Protein AF-A0A9P6UIG2-F1 (afdb_monomer)

Mean predicted aligned error: 17.24 Å

InterPro domains:
  IPR009081 Phosphopantetheine binding ACP domain [PS50075] (32-109)
  IPR036736 ACP-like superfamily [G3DSA:1.10.1200.10] (41-110)
  IPR036736 ACP-like superfamily [SSF47336] (45-108)

Organism: NCBI:txid64522

Radius of gyration: 34.96 Å; Cα contacts (8 Å, |Δi|>4): 51; chains: 1; bounding box: 44×81×88 Å

Foldseek 3Di:
DDDDDDDDDDDDDDDDCPDPPPPVVVVVVVPPPPPPPPDDPDVVNVVVVVVVQDQAAFCCPRVVHDLVNLLVVLVVVCVVVPVPFDQPNVCSVVRGGNVSSVVSRVVRVD

Secondary structure (DSSP, 8-state):
---------------------SSSHHHHGGGPPPTT--PPPPHHHHHHHHHH--TT-BTTTTT---HHHHHHHHHHHHHHTTS-----GGGGGG--BHHHHHHHHHHHT-

Solvent-accessible surface area (backbone atoms only — not comparable to full-atom values): 7184 Å² total; per-residue (Å²): 138,88,82,89,87,88,85,85,87,82,88,80,92,77,77,90,77,73,81,89,70,77,68,66,67,65,62,61,67,71,66,60,70,59,98,80,62,72,72,75,78,49,69,67,56,53,50,54,50,55,71,67,62,47,52,81,39,32,32,52,84,71,68,66,41,48,69,72,55,51,52,52,51,51,55,49,50,27,55,77,67,67,61,79,42,71,63,67,65,88,50,54,84,75,49,53,28,50,43,48,51,53,52,48,51,59,60,38,71,109

Sequence (110 aa):
MFRQVITRTPAFTRALITPVTRILKSTEQLLQPPPDYTPAPTQQVLDELKARITLKAHLKNDLGIDIFRTYQLLDRIEQELGGNIDIPVEQADNVLTLQDIVDLVSNAQK

Structure (mmCIF, N/CA/C/O backbone):
data_AF-A0A9P6UIG2-F1
#
_entry.id   AF-A0A9P6UIG2-F1
#
loop_
_atom_site.group_PDB
_atom_site.id
_atom_site.type_symbol
_atom_site.label_atom_id
_atom_site.label_alt_id
_atom_site.label_comp_id
_atom_site.label_asym_id
_atom_site.label_entity_id
_atom_site.label_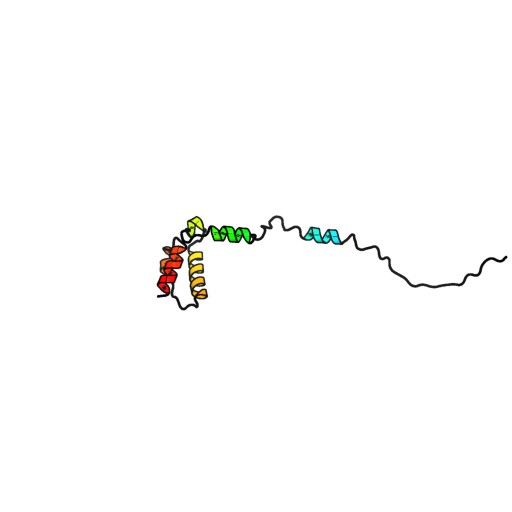seq_id
_atom_site.pdbx_PDB_ins_code
_atom_site.Cartn_x
_atom_site.Cartn_y
_atom_site.Cartn_z
_atom_site.occupancy
_atom_site.B_iso_or_equiv
_atom_site.auth_seq_id
_atom_site.auth_comp_id
_atom_site.auth_asym_id
_atom_site.auth_atom_id
_atom_site.pdbx_PDB_model_num
ATOM 1 N N . MET A 1 1 ? -33.467 70.200 -74.279 1.00 43.56 1 MET A N 1
ATOM 2 C CA . MET A 1 1 ? -33.793 69.287 -73.159 1.00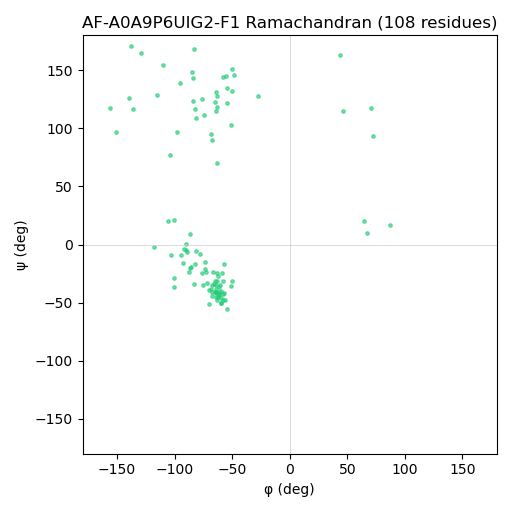 43.56 1 MET A CA 1
ATOM 3 C C . MET A 1 1 ? -32.656 69.385 -72.149 1.00 43.56 1 MET A C 1
ATOM 5 O O . MET A 1 1 ? -31.518 69.125 -72.515 1.00 43.56 1 MET A O 1
ATOM 9 N N . PHE A 1 2 ? -32.935 69.943 -70.969 1.00 35.81 2 PHE A N 1
ATOM 10 C CA . PHE A 1 2 ? -31.955 70.571 -70.074 1.00 35.81 2 PHE A CA 1
ATOM 11 C C . PHE A 1 2 ? -31.219 69.593 -69.147 1.00 35.81 2 PHE A C 1
ATOM 13 O O . PHE A 1 2 ? -31.791 68.637 -68.630 1.00 35.81 2 PHE A O 1
ATOM 20 N N . ARG A 1 3 ? -29.936 69.903 -68.933 1.00 29.30 3 ARG A N 1
ATOM 21 C CA . ARG A 1 3 ? -29.006 69.322 -67.960 1.00 29.30 3 ARG A CA 1
ATOM 22 C C . ARG A 1 3 ? -29.148 70.009 -66.590 1.00 29.30 3 ARG A C 1
ATOM 24 O O . ARG A 1 3 ? -29.293 71.223 -66.551 1.00 29.30 3 ARG A O 1
ATOM 31 N N . GLN A 1 4 ? -28.903 69.214 -65.539 1.00 43.53 4 GLN A N 1
ATOM 32 C CA . GLN A 1 4 ? -28.304 69.566 -64.234 1.00 43.53 4 GLN A CA 1
ATOM 33 C C . GLN A 1 4 ? -29.121 70.424 -63.249 1.00 43.53 4 GLN A C 1
ATOM 35 O O . GLN A 1 4 ? -29.294 71.615 -63.465 1.00 43.53 4 GLN A O 1
ATOM 40 N N . VAL A 1 5 ? -29.431 69.852 -62.075 1.00 41.44 5 VAL A N 1
ATOM 41 C CA . VAL A 1 5 ? -29.395 70.570 -60.786 1.00 41.44 5 VAL A CA 1
ATOM 42 C C . VAL A 1 5 ? -28.814 69.641 -59.711 1.00 41.44 5 VAL A C 1
ATOM 44 O O . VAL A 1 5 ? -29.267 68.517 -59.520 1.00 41.44 5 VAL A O 1
ATOM 47 N N . ILE A 1 6 ? -27.780 70.146 -59.043 1.00 50.62 6 ILE A N 1
ATOM 48 C CA . ILE A 1 6 ? -27.053 69.592 -57.895 1.00 50.62 6 ILE A CA 1
ATOM 49 C C . ILE A 1 6 ? -27.647 70.191 -56.611 1.00 50.62 6 ILE A C 1
ATOM 51 O O . ILE A 1 6 ? -27.806 71.407 -56.564 1.00 50.62 6 ILE A O 1
ATOM 55 N N . THR A 1 7 ? -27.823 69.405 -55.540 1.00 41.31 7 THR A N 1
ATOM 56 C CA . THR A 1 7 ? -27.905 69.890 -54.135 1.00 41.31 7 THR A CA 1
ATOM 57 C C . THR A 1 7 ? -27.378 68.793 -53.181 1.00 41.31 7 THR A C 1
ATOM 59 O O . THR A 1 7 ? -28.003 67.746 -53.070 1.00 41.31 7 THR A O 1
ATOM 62 N N . ARG A 1 8 ? -26.105 68.826 -52.741 1.00 34.66 8 ARG A N 1
ATOM 63 C CA . ARG A 1 8 ? -25.526 69.413 -51.494 1.00 34.66 8 ARG A CA 1
ATOM 64 C C . ARG A 1 8 ? -25.829 68.674 -50.153 1.00 34.66 8 ARG A C 1
ATOM 66 O O . ARG A 1 8 ? -26.816 69.003 -49.519 1.00 34.66 8 ARG A O 1
ATOM 73 N N . THR A 1 9 ? -24.904 67.767 -49.752 1.00 40.72 9 THR A N 1
ATOM 74 C CA . THR A 1 9 ? -24.171 67.559 -48.441 1.00 40.72 9 THR A CA 1
ATOM 75 C C . THR A 1 9 ? -24.859 67.626 -47.048 1.00 40.72 9 THR A C 1
ATOM 77 O O . THR A 1 9 ? -25.857 68.324 -46.944 1.00 40.72 9 THR A O 1
ATOM 80 N N . PRO A 1 10 ? -24.260 67.099 -45.928 1.00 47.88 10 PRO A N 1
ATOM 81 C CA . PRO 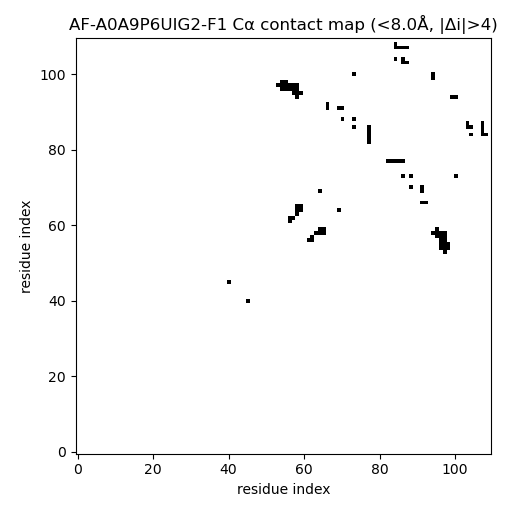A 1 10 ? -23.007 66.312 -45.755 1.00 47.88 10 PRO A CA 1
ATOM 82 C C . PRO A 1 10 ? -23.044 65.100 -44.762 1.00 47.88 10 PRO A C 1
ATOM 84 O O . PRO A 1 10 ? -23.957 64.935 -43.967 1.00 47.88 10 PRO A O 1
ATOM 87 N N . ALA A 1 11 ? -21.950 64.318 -44.798 1.00 47.88 11 ALA A N 1
ATOM 88 C CA . ALA A 1 11 ? -21.265 63.587 -43.712 1.00 47.88 11 ALA A CA 1
ATOM 89 C C . ALA A 1 11 ? -22.066 62.738 -42.700 1.00 47.88 11 ALA A C 1
ATOM 91 O O . ALA A 1 11 ? -22.674 63.275 -41.787 1.00 47.88 11 ALA A O 1
ATOM 92 N N . PHE A 1 12 ? -21.852 61.416 -42.713 1.00 39.81 12 PHE A N 1
ATOM 93 C CA . PHE A 1 12 ? -21.522 60.685 -41.482 1.00 39.81 12 PHE A CA 1
ATOM 94 C C . PHE A 1 12 ? -20.774 59.385 -41.808 1.00 39.81 12 PHE A C 1
ATOM 96 O O . PHE A 1 12 ? -21.258 58.495 -42.503 1.00 39.81 12 PHE A O 1
ATOM 103 N N . THR A 1 13 ? -19.545 59.344 -41.316 1.00 49.22 13 THR A N 1
ATOM 104 C CA . THR A 1 13 ? -18.628 58.222 -41.145 1.00 49.22 13 THR A CA 1
ATOM 105 C C . THR A 1 13 ? -19.327 56.875 -40.963 1.00 49.22 13 THR A C 1
ATOM 107 O O . THR A 1 13 ? -20.115 56.706 -40.033 1.00 49.22 13 THR A O 1
ATOM 110 N N . ARG A 1 14 ? -18.959 55.863 -41.756 1.00 41.47 14 ARG A N 1
ATOM 111 C CA . ARG A 1 14 ? -19.141 54.475 -41.325 1.00 41.47 14 ARG A CA 1
ATOM 112 C C . ARG A 1 14 ? -17.905 53.655 -41.659 1.00 41.47 14 ARG A C 1
ATOM 114 O O . ARG A 1 14 ? -17.475 53.565 -42.802 1.00 41.47 14 ARG A O 1
ATOM 121 N N . ALA A 1 15 ? -17.315 53.188 -40.568 1.00 41.97 15 ALA A N 1
ATOM 122 C CA . ALA A 1 15 ? -16.017 52.572 -40.424 1.00 41.97 15 ALA A CA 1
ATOM 123 C C . ALA A 1 15 ? -15.722 51.469 -41.445 1.00 41.97 15 ALA A C 1
ATOM 125 O O . ALA A 1 15 ? -16.585 50.678 -41.820 1.00 41.97 15 ALA A O 1
ATOM 126 N N . LEU A 1 16 ? -14.442 51.406 -41.803 1.00 46.50 16 LEU A N 1
ATOM 127 C CA . LEU A 1 16 ? -13.764 50.255 -42.374 1.00 46.50 16 LEU A CA 1
ATOM 128 C C . LEU A 1 16 ? -14.042 49.029 -41.490 1.00 46.50 16 LEU A C 1
ATOM 130 O O . LEU A 1 16 ? -13.452 48.892 -40.421 1.00 46.50 16 LEU A O 1
ATOM 134 N N . ILE A 1 17 ? -14.938 48.142 -41.915 1.00 49.22 17 ILE A N 1
ATOM 135 C CA . ILE A 1 17 ? -15.062 46.806 -41.325 1.00 49.22 17 ILE A CA 1
ATOM 136 C C . ILE A 1 17 ? -14.413 45.842 -42.310 1.00 49.22 17 ILE A C 1
ATOM 138 O O . ILE A 1 17 ? -15.066 45.164 -43.099 1.00 49.22 17 ILE A O 1
ATOM 142 N N . THR A 1 18 ? -13.085 45.833 -42.299 1.00 50.50 18 THR A N 1
ATOM 143 C CA . THR A 1 18 ? -12.305 44.721 -42.839 1.00 50.50 18 THR A CA 1
ATOM 144 C C . THR A 1 18 ? -12.647 43.489 -41.995 1.00 50.50 18 THR A C 1
ATOM 146 O O . THR A 1 18 ? -12.578 43.586 -40.766 1.00 50.50 18 THR A O 1
ATOM 149 N N . PRO A 1 19 ? -13.042 42.342 -42.576 1.00 45.16 19 PRO A N 1
ATOM 150 C CA . PRO A 1 19 ? -13.428 41.196 -41.770 1.00 45.16 19 PRO A CA 1
ATOM 151 C C . PRO A 1 19 ? -12.220 40.679 -40.979 1.00 45.16 19 PRO A C 1
ATOM 153 O O . PRO A 1 19 ? -11.171 40.333 -41.530 1.00 45.16 19 PRO A O 1
ATOM 156 N N . VAL A 1 20 ? -12.396 40.657 -39.656 1.00 51.62 20 VAL A N 1
ATOM 157 C CA . VAL A 1 20 ? -11.546 40.034 -38.635 1.00 51.62 20 VAL A CA 1
ATOM 158 C C . VAL A 1 20 ? -11.536 38.520 -38.869 1.00 51.62 20 VAL A C 1
ATOM 160 O O . VAL A 1 20 ? -12.145 37.747 -38.147 1.00 51.62 20 VAL A O 1
ATOM 163 N N . THR A 1 21 ? -10.893 38.067 -39.939 1.00 49.44 21 THR A N 1
ATOM 164 C CA . THR A 1 21 ? -10.742 36.628 -40.233 1.00 49.44 21 THR A CA 1
ATOM 165 C C . THR A 1 21 ? -9.273 36.214 -40.244 1.00 49.44 21 THR A C 1
ATOM 167 O O . THR A 1 21 ? -8.950 35.039 -40.372 1.00 49.44 21 THR A O 1
ATOM 170 N N . ARG A 1 22 ? -8.348 37.163 -40.051 1.00 50.62 22 ARG A N 1
ATOM 171 C CA . ARG A 1 22 ? -6.905 36.882 -40.007 1.00 50.62 22 ARG A CA 1
ATOM 172 C C . ARG A 1 22 ? -6.362 36.618 -38.594 1.00 50.62 22 ARG A C 1
ATOM 174 O O . ARG A 1 22 ? -5.288 36.049 -38.478 1.00 50.62 22 ARG A O 1
ATOM 181 N N . ILE A 1 23 ? -7.096 36.974 -37.535 1.00 50.91 23 ILE A N 1
ATOM 182 C CA . ILE A 1 23 ? -6.594 36.939 -36.143 1.00 50.91 23 ILE A CA 1
ATOM 183 C C . ILE A 1 23 ? -6.933 35.629 -35.400 1.00 50.91 23 ILE A C 1
ATOM 185 O O . ILE A 1 23 ? -6.395 35.383 -34.331 1.00 50.91 23 ILE A O 1
ATOM 189 N N . LEU A 1 24 ? -7.770 34.743 -35.953 1.00 49.75 24 LEU A N 1
ATOM 190 C CA . LEU A 1 24 ? -8.162 33.511 -35.242 1.00 49.75 24 LEU A CA 1
ATOM 191 C C . LEU A 1 24 ? -7.180 32.340 -35.416 1.00 49.75 24 LEU A C 1
ATOM 193 O O . LEU A 1 24 ? -7.153 31.452 -34.575 1.00 49.75 24 LEU A O 1
ATOM 197 N N . LYS A 1 25 ? -6.318 32.342 -36.445 1.00 49.50 25 LYS A N 1
ATOM 198 C CA . LYS A 1 25 ? -5.281 31.295 -36.575 1.00 49.50 25 LYS A CA 1
ATOM 199 C C . LYS A 1 25 ? -4.139 31.451 -35.564 1.00 49.50 25 LYS A C 1
ATOM 201 O O . LYS A 1 25 ? -3.469 30.474 -35.251 1.00 49.50 25 LYS A O 1
ATOM 206 N N . SER A 1 26 ? -3.915 32.661 -35.050 1.00 48.69 26 SER A N 1
ATOM 207 C CA . SER A 1 26 ? -2.776 32.957 -34.171 1.00 48.69 26 SER A CA 1
ATOM 208 C C . SER A 1 26 ? -3.008 32.577 -32.708 1.00 48.69 26 SER A C 1
ATOM 210 O O . SER A 1 26 ? -2.040 32.455 -31.965 1.00 48.69 26 SER A O 1
ATOM 212 N N . THR A 1 27 ? -4.255 32.352 -32.286 1.00 53.56 27 THR A N 1
ATOM 213 C CA . THR A 1 27 ? -4.562 31.897 -30.919 1.00 53.56 27 THR A CA 1
ATOM 214 C C . THR A 1 27 ? -4.534 30.377 -30.777 1.00 53.56 27 THR A C 1
ATOM 216 O O . THR A 1 27 ? -4.277 29.889 -29.684 1.00 53.56 27 THR A O 1
ATOM 219 N N . GLU A 1 28 ? -4.720 29.615 -31.861 1.00 53.41 28 GLU A N 1
ATOM 220 C CA . GLU A 1 28 ? -4.585 28.148 -31.822 1.00 53.41 28 GLU A CA 1
ATOM 221 C C . GLU A 1 28 ? -3.122 27.681 -31.791 1.00 53.41 28 GLU A C 1
ATOM 223 O O . GLU A 1 28 ? -2.822 26.611 -31.271 1.00 53.41 28 GLU A O 1
ATOM 228 N N . GLN A 1 29 ? -2.180 28.493 -32.284 1.00 49.34 29 GLN A N 1
ATOM 229 C CA . GLN A 1 29 ? -0.747 28.175 -32.212 1.00 49.34 29 GLN A CA 1
ATOM 230 C C . GLN A 1 29 ? -0.144 28.340 -30.810 1.00 49.34 29 GLN A C 1
ATOM 232 O O . GLN A 1 29 ? 0.942 27.825 -30.562 1.00 49.34 29 GLN A O 1
ATOM 237 N N . LEU A 1 30 ? -0.841 29.014 -29.892 1.00 51.44 30 LEU A N 1
ATOM 238 C CA . LEU A 1 30 ? -0.388 29.217 -28.512 1.00 51.44 30 LEU A CA 1
ATOM 239 C C . LEU A 1 30 ? -0.850 28.102 -27.555 1.00 51.44 30 LEU A C 1
ATOM 241 O O . LEU A 1 30 ? -0.439 28.088 -26.401 1.00 51.44 30 LEU A O 1
ATOM 245 N N . LEU A 1 31 ? -1.661 27.155 -28.045 1.00 56.31 31 LEU A N 1
ATOM 246 C 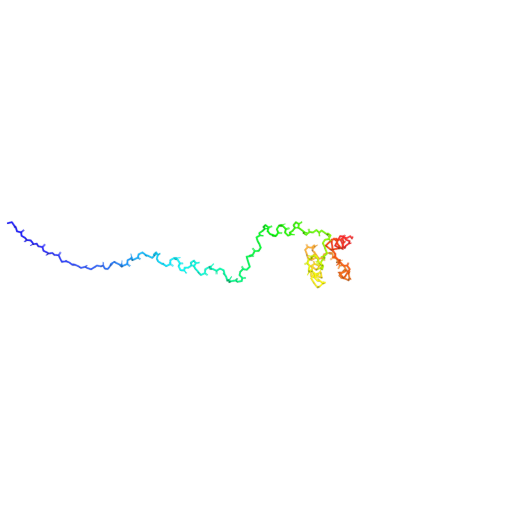CA . LEU A 1 31 ? -2.022 25.913 -27.350 1.00 56.31 31 LEU A CA 1
ATOM 247 C C . LEU A 1 31 ? -1.211 24.707 -27.848 1.00 56.31 31 LEU A C 1
ATOM 249 O O . LEU A 1 31 ? -1.622 23.564 -27.659 1.00 56.31 31 LEU A O 1
ATOM 253 N N . GLN A 1 32 ? -0.053 24.926 -28.476 1.00 60.12 32 GLN A N 1
ATOM 254 C CA . GLN A 1 32 ? 0.902 23.830 -28.592 1.00 60.12 32 GLN A CA 1
ATOM 255 C C . GLN A 1 32 ? 1.326 23.462 -27.168 1.00 60.12 32 GLN A C 1
ATOM 257 O O . GLN A 1 32 ? 1.837 24.331 -26.454 1.00 60.12 32 GLN A O 1
ATOM 262 N N . PRO A 1 33 ? 1.056 22.227 -26.713 1.00 60.94 33 PRO A N 1
ATOM 263 C CA . PRO A 1 33 ? 1.484 21.826 -25.391 1.00 60.94 33 PRO A CA 1
ATOM 264 C C . PRO A 1 33 ? 3.016 21.978 -25.308 1.00 60.94 33 PRO A C 1
ATOM 266 O O . PRO A 1 33 ? 3.693 21.782 -26.324 1.00 60.94 33 PRO A O 1
ATOM 269 N N . PRO A 1 34 ? 3.578 22.380 -24.150 1.00 69.25 34 PRO A N 1
ATOM 270 C CA . PRO A 1 34 ? 5.026 22.496 -23.990 1.00 69.25 34 PRO A CA 1
ATOM 271 C C . PRO A 1 34 ? 5.716 21.200 -24.455 1.00 69.25 34 PRO A C 1
ATOM 273 O O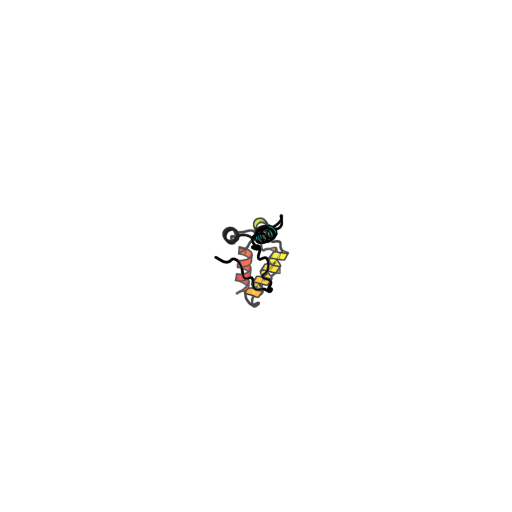 . PRO A 1 34 ? 5.104 20.136 -24.363 1.00 69.25 34 PRO A O 1
ATOM 276 N N . PRO A 1 35 ? 6.970 21.253 -24.940 1.00 65.69 35 PRO A N 1
ATOM 277 C CA . PRO A 1 35 ? 7.666 20.083 -25.492 1.00 65.69 35 PRO A CA 1
ATOM 278 C C . PRO A 1 35 ? 7.775 18.900 -24.509 1.00 65.69 35 PRO A C 1
ATOM 280 O O . PRO A 1 35 ? 7.967 17.772 -24.949 1.00 65.69 35 PRO A O 1
ATOM 283 N N . ASP A 1 36 ? 7.568 19.151 -23.211 1.00 60.34 36 ASP A N 1
ATOM 284 C CA . ASP A 1 36 ? 7.523 18.160 -22.129 1.00 60.34 36 ASP A CA 1
ATOM 285 C C . ASP A 1 36 ? 6.105 17.878 -21.597 1.00 60.34 36 ASP A C 1
ATOM 287 O O . ASP A 1 36 ? 5.933 17.389 -20.476 1.00 60.34 36 ASP A O 1
ATOM 291 N N . TYR A 1 37 ? 5.054 18.182 -22.365 1.00 55.28 37 TYR A N 1
ATOM 292 C CA . TYR A 1 37 ? 3.699 17.756 -22.024 1.00 55.28 37 TYR A CA 1
ATOM 293 C C . TYR A 1 37 ? 3.610 16.241 -22.157 1.00 55.28 37 TYR A C 1
ATOM 295 O O . TYR A 1 37 ? 3.280 15.686 -23.205 1.00 55.28 37 TYR A O 1
ATOM 303 N N . THR A 1 38 ? 3.901 15.565 -21.052 1.00 63.88 38 THR A N 1
ATOM 304 C CA . THR A 1 38 ? 3.453 14.196 -20.861 1.00 63.88 38 THR A CA 1
ATOM 305 C C . THR A 1 38 ? 1.927 14.272 -20.823 1.00 63.88 38 THR A C 1
ATOM 307 O O . THR A 1 38 ? 1.397 14.941 -19.928 1.00 63.88 38 THR A O 1
ATOM 310 N N . PRO A 1 39 ? 1.197 13.682 -21.791 1.00 66.31 39 PRO A N 1
ATOM 311 C CA . PRO A 1 39 ? -0.254 13.680 -21.725 1.00 66.31 39 PRO A CA 1
ATOM 312 C C . PRO A 1 39 ? -0.667 13.086 -20.382 1.00 66.31 39 PRO A C 1
ATOM 314 O O . PRO A 1 39 ? -0.100 12.077 -19.952 1.00 66.31 39 PRO A O 1
ATOM 317 N N . ALA A 1 40 ? -1.628 13.725 -19.706 1.00 69.56 40 ALA A N 1
ATOM 318 C CA . ALA A 1 40 ? -2.231 13.124 -18.525 1.00 69.56 40 ALA A CA 1
ATOM 319 C C . ALA A 1 40 ? -2.646 11.692 -18.900 1.00 69.56 40 ALA A C 1
ATOM 321 O O . ALA A 1 40 ? -3.211 11.507 -19.986 1.00 69.56 40 ALA A O 1
ATOM 322 N N . PRO A 1 41 ? -2.321 10.681 -18.075 1.00 68.50 41 PRO A N 1
ATOM 323 C CA . PRO A 1 41 ? -2.602 9.301 -18.424 1.00 68.50 41 PRO A CA 1
ATOM 324 C C . PRO A 1 41 ? -4.088 9.183 -18.757 1.00 68.50 41 PRO A C 1
ATOM 326 O O . PRO A 1 41 ? -4.949 9.539 -17.952 1.00 68.50 41 PRO A O 1
ATOM 329 N N . THR A 1 42 ? -4.391 8.735 -19.975 1.00 78.62 42 THR A N 1
ATOM 330 C CA . THR A 1 42 ? -5.767 8.480 -20.398 1.00 78.62 42 THR A CA 1
ATOM 331 C C . THR A 1 42 ? -6.414 7.513 -19.414 1.00 78.62 42 THR A C 1
ATOM 333 O O . THR A 1 42 ? -5.750 6.594 -18.935 1.00 78.62 42 THR A O 1
ATOM 336 N N . GLN A 1 43 ? -7.713 7.671 -19.144 1.00 75.75 43 GLN A N 1
ATOM 337 C CA . GLN A 1 43 ? -8.441 6.794 -18.215 1.00 75.75 43 GLN A CA 1
ATOM 338 C C . GLN A 1 43 ? -8.231 5.304 -18.543 1.00 75.75 43 GLN A C 1
ATOM 340 O O . GLN A 1 43 ? -8.013 4.503 -17.645 1.00 75.75 43 GLN A O 1
ATOM 345 N N . GLN A 1 44 ? -8.132 4.965 -19.832 1.00 73.62 44 GLN A N 1
ATOM 346 C CA . GLN A 1 44 ? -7.789 3.626 -20.312 1.00 73.62 44 GLN A CA 1
ATOM 347 C C . GLN A 1 44 ? -6.438 3.098 -19.791 1.00 73.62 44 GLN A C 1
ATOM 349 O O . GLN A 1 44 ? -6.340 1.941 -19.403 1.00 73.62 44 GLN A O 1
ATOM 354 N N . VAL A 1 45 ? -5.399 3.938 -19.740 1.00 76.50 45 VAL A N 1
ATOM 355 C CA . VAL A 1 45 ? -4.076 3.563 -19.210 1.00 76.50 45 VAL A CA 1
ATOM 356 C C . VAL A 1 45 ? -4.158 3.341 -17.702 1.00 76.50 45 VAL A C 1
ATOM 358 O O . VAL A 1 45 ? -3.555 2.403 -17.189 1.00 76.50 45 VAL A O 1
ATOM 361 N N . LEU A 1 46 ? -4.936 4.165 -16.993 1.00 75.25 46 LEU A N 1
ATOM 362 C CA . LEU A 1 46 ? -5.191 3.980 -15.563 1.00 75.25 46 LEU A CA 1
ATOM 363 C C . LEU A 1 46 ? -5.956 2.683 -15.290 1.00 75.25 46 LEU A C 1
ATOM 365 O O . LEU A 1 46 ? -5.627 1.983 -14.337 1.00 75.25 46 LEU A O 1
ATOM 369 N N . ASP A 1 47 ? -6.943 2.344 -16.117 1.00 77.38 47 ASP A N 1
ATOM 370 C CA . ASP A 1 47 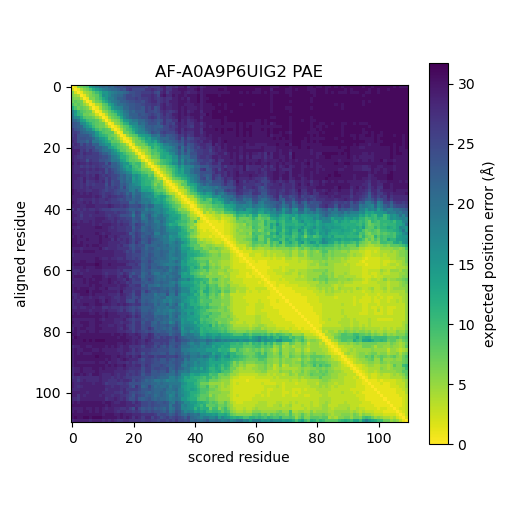? -7.724 1.115 -15.975 1.00 77.38 47 ASP A CA 1
ATOM 371 C C . ASP A 1 47 ? -6.885 -0.130 -16.302 1.00 77.38 47 ASP A C 1
ATOM 373 O O . ASP A 1 47 ? -6.941 -1.118 -15.571 1.00 77.38 47 ASP A O 1
ATOM 377 N N . GLU A 1 48 ? -6.026 -0.067 -17.322 1.00 74.56 48 GLU A N 1
ATOM 378 C CA . GLU A 1 48 ? -5.049 -1.122 -17.614 1.00 74.56 48 GLU A CA 1
ATOM 379 C C . GLU A 1 48 ? -4.022 -1.292 -16.485 1.00 74.56 48 GLU A C 1
ATOM 381 O O . GLU A 1 48 ? -3.688 -2.421 -16.123 1.00 74.56 48 GLU A O 1
ATOM 386 N N . LEU A 1 49 ? -3.535 -0.197 -15.891 1.00 72.06 49 LEU A N 1
ATOM 387 C CA . LEU A 1 49 ? -2.652 -0.247 -14.722 1.00 72.06 49 LEU A CA 1
ATOM 388 C C . LEU A 1 49 ? -3.365 -0.844 -13.507 1.00 72.06 49 LEU A C 1
ATOM 390 O O . LEU A 1 49 ? -2.809 -1.729 -12.864 1.00 72.06 49 LEU A O 1
ATOM 394 N N . LYS A 1 50 ? -4.607 -0.436 -13.227 1.00 74.25 50 LYS A N 1
ATOM 395 C CA . LYS A 1 50 ? -5.427 -1.017 -12.152 1.00 74.25 50 LYS A CA 1
ATOM 396 C C . LYS A 1 50 ? -5.652 -2.512 -12.352 1.00 74.25 50 LYS A C 1
ATOM 398 O O . LYS A 1 50 ? -5.559 -3.260 -11.389 1.00 74.25 50 LYS A O 1
ATOM 403 N N . ALA A 1 51 ? -5.880 -2.955 -13.588 1.00 75.88 51 ALA A N 1
ATOM 404 C CA . ALA A 1 51 ? -6.031 -4.373 -13.907 1.00 75.88 51 ALA A CA 1
ATOM 405 C C . ALA A 1 51 ? -4.737 -5.185 -13.699 1.00 75.88 51 ALA A C 1
ATOM 407 O O . ALA A 1 51 ? -4.797 -6.396 -13.495 1.00 75.88 51 ALA A O 1
ATOM 408 N N . ARG A 1 52 ? -3.565 -4.536 -13.741 1.00 73.19 52 ARG A N 1
ATOM 409 C CA . ARG A 1 52 ? -2.258 -5.161 -13.474 1.00 73.19 52 ARG A CA 1
ATOM 410 C C . ARG A 1 52 ? -1.888 -5.179 -11.992 1.00 73.19 52 ARG A C 1
ATOM 412 O O . ARG A 1 52 ? -1.043 -5.982 -11.599 1.00 73.19 52 ARG A O 1
ATOM 419 N N . ILE A 1 53 ? -2.500 -4.322 -11.173 1.00 82.44 53 ILE A N 1
ATOM 420 C CA . ILE A 1 53 ? -2.286 -4.324 -9.726 1.00 82.44 53 ILE A CA 1
ATOM 421 C C . ILE A 1 53 ? -3.024 -5.528 -9.142 1.00 82.44 53 ILE A C 1
ATOM 423 O O . ILE A 1 53 ? -4.250 -5.599 -9.135 1.00 82.44 53 ILE A O 1
ATOM 427 N N . THR A 1 54 ? -2.255 -6.492 -8.649 1.00 87.44 54 THR A N 1
ATOM 428 C CA . THR A 1 54 ? -2.782 -7.678 -7.969 1.00 87.44 54 THR A CA 1
ATOM 429 C C . THR A 1 54 ? -2.448 -7.605 -6.485 1.00 87.44 54 THR A C 1
ATOM 431 O O . THR A 1 54 ? -1.448 -7.002 -6.106 1.00 87.44 54 THR A O 1
ATOM 434 N N . LEU A 1 55 ? -3.237 -8.262 -5.629 1.00 86.38 55 LEU A N 1
ATOM 435 C CA . LEU A 1 55 ? -2.937 -8.333 -4.189 1.00 86.38 55 LEU A CA 1
ATOM 436 C C . LEU A 1 55 ? -1.568 -8.978 -3.905 1.00 86.38 55 LEU A C 1
ATOM 438 O O . LEU A 1 55 ? -0.927 -8.676 -2.907 1.00 86.38 55 LEU A O 1
ATOM 442 N N . LYS A 1 56 ? -1.074 -9.810 -4.826 1.00 87.81 56 LYS A N 1
ATOM 443 C CA . LYS A 1 56 ? 0.247 -10.446 -4.745 1.00 87.81 56 LYS A CA 1
ATOM 444 C C . LYS A 1 56 ? 1.398 -9.539 -5.193 1.00 87.81 56 LYS A C 1
ATOM 446 O O . LYS A 1 56 ? 2.544 -9.969 -5.112 1.00 87.81 56 LYS A O 1
ATOM 451 N N . ALA A 1 57 ? 1.111 -8.338 -5.700 1.00 90.06 57 ALA A N 1
ATOM 452 C CA . ALA A 1 57 ? 2.136 -7.410 -6.157 1.00 90.06 57 ALA A CA 1
ATOM 453 C C . ALA A 1 57 ? 3.012 -6.971 -4.984 1.00 90.06 57 ALA A C 1
ATOM 455 O O . ALA A 1 57 ? 2.511 -6.560 -3.932 1.00 90.06 57 ALA A O 1
ATOM 456 N N . HIS A 1 58 ? 4.320 -7.041 -5.190 1.00 90.69 58 HIS A N 1
ATOM 457 C CA . HIS A 1 58 ? 5.313 -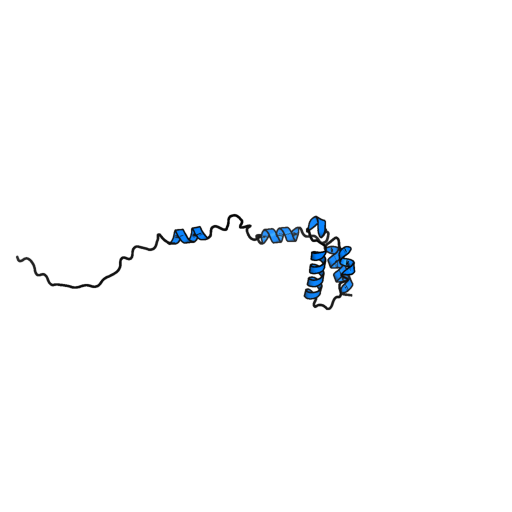6.626 -4.224 1.00 90.69 58 HIS A CA 1
ATOM 458 C C . HIS A 1 58 ? 5.409 -5.095 -4.201 1.00 90.69 58 HIS A C 1
ATOM 460 O O . HIS A 1 58 ? 5.698 -4.463 -5.216 1.00 90.69 58 HIS A O 1
ATOM 466 N N . LEU A 1 59 ? 5.245 -4.487 -3.025 1.00 88.81 59 LEU A N 1
ATOM 467 C CA . LEU A 1 59 ? 5.248 -3.033 -2.832 1.00 88.81 59 LEU A CA 1
ATOM 468 C C . LEU A 1 59 ? 6.516 -2.396 -3.400 1.00 88.81 59 LEU A C 1
ATOM 470 O O . LEU A 1 59 ? 6.450 -1.555 -4.290 1.00 88.81 59 LEU A O 1
ATOM 474 N N . LYS A 1 60 ? 7.680 -2.868 -2.954 1.00 88.94 60 LYS A N 1
ATOM 475 C CA . LYS A 1 60 ? 8.970 -2.358 -3.422 1.00 88.94 60 LYS A CA 1
ATOM 476 C C . LYS A 1 60 ? 9.300 -2.736 -4.868 1.00 88.94 60 LYS A C 1
ATOM 478 O O . LYS A 1 60 ? 9.668 -1.864 -5.648 1.00 88.94 60 LYS A O 1
ATOM 483 N N . ASN A 1 61 ? 9.205 -4.019 -5.215 1.00 88.38 61 ASN A N 1
ATOM 484 C CA . ASN A 1 61 ? 9.752 -4.519 -6.479 1.00 88.38 61 ASN A CA 1
ATOM 485 C C . ASN A 1 61 ? 8.816 -4.305 -7.676 1.00 88.38 61 ASN A C 1
ATOM 487 O O . ASN A 1 61 ? 9.311 -4.039 -8.768 1.00 88.38 61 ASN A O 1
ATOM 491 N N . ASP A 1 62 ? 7.497 -4.381 -7.476 1.00 87.06 62 ASP A N 1
ATOM 492 C CA . ASP A 1 62 ? 6.517 -4.265 -8.564 1.00 87.06 62 ASP A CA 1
ATOM 493 C C . ASP A 1 62 ? 5.882 -2.871 -8.625 1.00 87.06 62 ASP A C 1
ATOM 495 O O . ASP A 1 62 ? 5.621 -2.357 -9.712 1.00 87.06 62 ASP A O 1
ATOM 499 N N . LEU A 1 63 ? 5.638 -2.243 -7.468 1.00 85.88 63 LEU A N 1
ATOM 500 C CA . LEU A 1 63 ? 4.965 -0.939 -7.386 1.00 85.88 63 LEU A CA 1
ATOM 501 C C . LEU A 1 63 ? 5.924 0.230 -7.116 1.00 85.88 63 LEU A C 1
ATOM 503 O O . LEU A 1 63 ? 5.509 1.385 -7.198 1.00 85.88 63 LEU A O 1
ATOM 507 N N . GLY A 1 64 ? 7.195 -0.043 -6.799 1.00 88.31 64 GLY A N 1
ATOM 508 C CA . GLY A 1 64 ? 8.178 0.992 -6.463 1.00 88.31 64 GLY A CA 1
ATOM 509 C C . GLY A 1 64 ? 7.852 1.763 -5.178 1.00 88.31 64 GLY A C 1
ATOM 510 O O . GLY A 1 64 ? 8.330 2.881 -4.996 1.00 88.31 64 GLY A O 1
ATOM 511 N N . ILE A 1 65 ? 7.019 1.194 -4.306 1.00 88.50 65 ILE A N 1
ATOM 512 C CA . ILE A 1 65 ? 6.619 1.771 -3.024 1.00 88.50 65 ILE A CA 1
ATOM 513 C C . ILE A 1 65 ? 7.711 1.469 -1.999 1.00 88.50 65 ILE A C 1
ATOM 515 O O . ILE A 1 65 ? 8.006 0.314 -1.685 1.00 88.50 65 ILE A O 1
ATOM 519 N N . ASP A 1 66 ? 8.333 2.529 -1.497 1.00 89.50 66 ASP A N 1
ATOM 520 C CA . ASP A 1 66 ? 9.276 2.475 -0.391 1.00 89.50 66 ASP A CA 1
ATOM 521 C C . ASP A 1 66 ? 8.555 2.475 0.964 1.00 89.50 66 ASP A C 1
ATOM 523 O O . ASP A 1 66 ? 7.364 2.772 1.065 1.00 89.50 66 ASP A O 1
ATOM 527 N N . ILE A 1 67 ? 9.304 2.179 2.023 1.00 86.56 67 ILE A N 1
ATOM 528 C CA . ILE A 1 67 ? 8.737 2.030 3.359 1.00 86.56 67 ILE A CA 1
ATOM 529 C C . ILE A 1 67 ? 8.055 3.306 3.876 1.00 86.56 67 ILE A C 1
ATOM 531 O O . ILE A 1 67 ? 7.009 3.217 4.511 1.00 86.56 67 ILE A O 1
ATOM 535 N N . PHE A 1 68 ? 8.567 4.498 3.551 1.00 89.19 68 PHE A N 1
ATOM 536 C CA . PHE A 1 68 ? 7.955 5.758 3.980 1.00 89.19 68 PHE A CA 1
ATOM 537 C C . PHE A 1 68 ? 6.595 5.972 3.309 1.00 89.19 68 PHE A C 1
ATOM 539 O O . PHE A 1 68 ? 5.657 6.466 3.935 1.00 89.19 68 PHE A O 1
ATOM 546 N N . ARG A 1 69 ? 6.448 5.544 2.051 1.00 90.00 69 ARG A N 1
ATOM 547 C CA . ARG A 1 69 ? 5.142 5.533 1.383 1.00 90.00 69 ARG A CA 1
ATOM 548 C C . ARG A 1 69 ? 4.210 4.450 1.911 1.00 90.00 69 ARG A C 1
ATOM 550 O O . ARG A 1 69 ? 3.013 4.709 1.972 1.00 90.00 69 ARG A O 1
ATOM 557 N N . THR A 1 70 ? 4.723 3.295 2.330 1.00 88.88 70 THR A N 1
ATOM 558 C CA . THR A 1 70 ? 3.916 2.278 3.024 1.00 88.88 70 THR A CA 1
ATOM 559 C C . THR A 1 70 ? 3.317 2.844 4.313 1.00 88.88 70 THR A C 1
ATOM 561 O O . THR A 1 70 ? 2.112 2.728 4.512 1.00 88.88 70 THR A O 1
ATOM 564 N N . TYR A 1 71 ? 4.113 3.548 5.127 1.00 89.81 71 TYR A N 1
ATOM 565 C CA . TYR A 1 71 ? 3.631 4.256 6.322 1.00 89.81 71 TYR A CA 1
ATOM 566 C C . TYR A 1 71 ? 2.506 5.253 5.995 1.00 89.81 71 TYR A C 1
ATOM 568 O O . TYR A 1 71 ? 1.458 5.234 6.632 1.00 89.81 71 TYR A O 1
ATOM 576 N N . GLN A 1 72 ? 2.681 6.083 4.961 1.00 89.19 72 GLN A N 1
ATOM 577 C CA . GLN A 1 72 ? 1.640 7.031 4.535 1.00 89.19 72 GLN A CA 1
ATOM 578 C C . GLN A 1 72 ? 0.367 6.347 4.030 1.00 89.19 72 GLN A C 1
ATOM 580 O O . GLN A 1 72 ? -0.728 6.884 4.183 1.00 89.19 72 GLN A O 1
ATOM 585 N N . LEU A 1 73 ? 0.507 5.198 3.368 1.00 88.19 73 LEU A N 1
ATOM 586 C CA . LEU A 1 73 ? -0.628 4.428 2.882 1.00 88.19 73 LEU A CA 1
ATOM 587 C C . LEU A 1 73 ? -1.436 3.860 4.052 1.00 88.19 73 LEU A C 1
ATOM 589 O O . LEU A 1 73 ? -2.655 3.977 4.037 1.00 88.19 73 LEU A O 1
ATOM 593 N N . LEU A 1 74 ? -0.761 3.302 5.059 1.00 87.12 74 LEU A N 1
ATOM 594 C CA . LEU A 1 74 ? -1.384 2.790 6.283 1.00 87.12 74 LEU A CA 1
ATOM 595 C C . LEU A 1 74 ? -2.149 3.900 7.021 1.00 87.12 74 LEU A C 1
ATOM 597 O O . LEU A 1 74 ? -3.343 3.744 7.246 1.00 87.12 74 LEU A O 1
ATOM 601 N N . ASP A 1 75 ? -1.517 5.052 7.264 1.00 86.94 75 ASP A N 1
ATOM 602 C CA . ASP A 1 75 ? -2.148 6.221 7.908 1.00 86.94 75 ASP A CA 1
ATOM 603 C C . ASP A 1 75 ? -3.388 6.713 7.137 1.00 86.94 75 ASP A C 1
ATOM 605 O O . ASP A 1 75 ? -4.451 6.968 7.704 1.00 86.94 75 ASP A O 1
ATOM 609 N N . ARG A 1 76 ? -3.312 6.775 5.800 1.00 88.94 76 ARG A N 1
ATOM 610 C CA . ARG A 1 76 ? -4.492 7.109 4.989 1.00 88.94 76 ARG A CA 1
ATOM 611 C C . ARG A 1 76 ? -5.595 6.063 5.099 1.00 88.94 76 ARG A C 1
ATOM 613 O O . ARG A 1 76 ? -6.760 6.441 5.112 1.00 88.94 76 ARG A O 1
ATOM 620 N N . ILE A 1 77 ? -5.258 4.777 5.155 1.00 88.19 77 ILE A N 1
ATOM 621 C CA . ILE A 1 77 ? -6.251 3.711 5.320 1.00 88.19 77 ILE A CA 1
ATOM 622 C C . ILE A 1 77 ? -6.946 3.841 6.681 1.00 88.19 77 ILE A C 1
ATOM 624 O O . ILE A 1 77 ? -8.169 3.729 6.737 1.00 88.19 77 ILE A O 1
ATOM 628 N N . GLU A 1 78 ? -6.211 4.140 7.753 1.00 85.44 78 GLU A N 1
ATOM 629 C CA . GLU A 1 78 ? -6.796 4.418 9.073 1.00 85.44 78 GLU A CA 1
ATOM 630 C C . GLU A 1 78 ? -7.777 5.590 9.016 1.00 85.44 78 GLU A C 1
ATOM 632 O O . GLU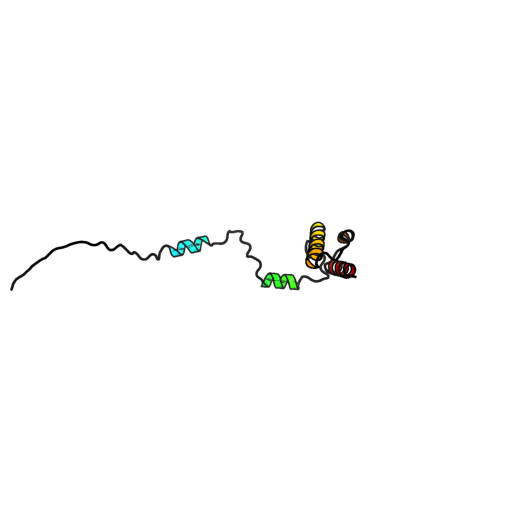 A 1 78 ? -8.908 5.474 9.492 1.00 85.44 78 GLU A O 1
ATOM 637 N N . GLN A 1 79 ? -7.382 6.695 8.378 1.00 86.25 79 GLN A N 1
ATOM 638 C CA . GLN A 1 79 ? -8.227 7.882 8.219 1.00 86.25 79 GLN A CA 1
ATOM 639 C C . GLN A 1 79 ? -9.498 7.588 7.408 1.00 86.25 79 GLN A C 1
ATOM 641 O O . GLN A 1 79 ? -10.590 7.981 7.818 1.00 86.25 79 GLN A O 1
ATOM 646 N N . GLU A 1 80 ? -9.380 6.868 6.289 1.00 86.62 80 GLU A N 1
ATOM 647 C CA . GLU A 1 80 ? -10.519 6.483 5.441 1.00 86.62 80 GLU A CA 1
ATOM 648 C C . GLU A 1 80 ? -11.482 5.527 6.160 1.00 86.62 80 GLU A C 1
ATOM 650 O O . GLU A 1 80 ? -12.693 5.576 5.945 1.00 86.62 80 GLU A O 1
ATOM 655 N N . LEU A 1 81 ? -10.966 4.683 7.056 1.00 83.44 81 LEU A N 1
ATOM 656 C CA . LEU A 1 81 ? -11.773 3.779 7.877 1.00 83.44 81 LEU A CA 1
ATOM 657 C C . LEU A 1 81 ? -12.283 4.431 9.176 1.00 83.44 81 LEU A C 1
ATOM 659 O O . LEU A 1 81 ? -12.876 3.757 10.020 1.00 83.44 81 LEU A O 1
ATOM 663 N N . GLY A 1 82 ? -12.103 5.746 9.326 1.00 78.62 82 GLY A N 1
ATOM 664 C CA . GLY A 1 82 ? -12.677 6.537 10.412 1.00 78.62 82 GLY A CA 1
ATOM 665 C C . GLY A 1 82 ? -11.844 6.589 11.693 1.00 78.62 82 GLY A C 1
ATOM 666 O O . GLY A 1 82 ? -12.389 6.945 12.732 1.00 78.62 82 GLY A O 1
ATOM 667 N N . GLY A 1 83 ? -10.556 6.238 11.648 1.00 71.44 83 GLY A N 1
ATOM 668 C CA . GLY A 1 83 ? -9.617 6.374 12.772 1.00 71.44 83 GLY A CA 1
ATOM 669 C C . GLY A 1 83 ? -9.903 5.465 13.972 1.00 71.44 83 GLY A C 1
ATOM 670 O O . GLY A 1 83 ? -9.301 5.633 15.028 1.00 71.44 83 GLY A O 1
ATOM 671 N N . ASN A 1 84 ? -10.824 4.510 13.825 1.00 72.44 84 ASN A N 1
ATOM 672 C CA . ASN A 1 84 ? -11.199 3.555 14.870 1.00 72.44 84 ASN A CA 1
ATOM 673 C C . ASN A 1 84 ? -10.362 2.266 14.842 1.00 72.44 84 ASN A C 1
ATOM 675 O O . ASN A 1 84 ? -10.610 1.366 15.642 1.00 72.44 84 ASN A O 1
ATOM 679 N N . ILE A 1 85 ? -9.415 2.165 13.911 1.00 77.38 85 ILE A N 1
ATOM 680 C CA . ILE A 1 85 ? -8.537 1.010 13.735 1.00 77.38 85 ILE A CA 1
ATOM 681 C C . ILE A 1 85 ? -7.119 1.459 14.016 1.00 77.38 85 ILE A C 1
ATOM 683 O O . ILE A 1 85 ? -6.672 2.451 13.450 1.00 77.38 85 ILE A O 1
ATOM 687 N N . ASP A 1 86 ? -6.449 0.711 14.881 1.00 79.12 86 ASP A N 1
ATOM 688 C CA . ASP A 1 86 ? -5.042 0.894 15.214 1.00 79.12 86 ASP A CA 1
ATOM 689 C C . ASP A 1 86 ? -4.239 -0.113 14.388 1.00 79.12 86 ASP A C 1
ATOM 691 O O . ASP A 1 86 ? -4.192 -1.303 14.719 1.00 79.12 86 ASP A O 1
ATOM 695 N N . ILE A 1 87 ? -3.693 0.316 13.245 1.00 80.75 87 ILE A N 1
ATOM 696 C CA . ILE A 1 87 ? -2.879 -0.570 12.419 1.00 80.75 87 ILE A CA 1
ATOM 697 C C . ILE A 1 87 ? -1.459 -0.550 12.991 1.00 80.75 87 ILE A C 1
ATOM 699 O O . ILE A 1 87 ? -0.837 0.508 13.071 1.00 80.75 87 ILE A O 1
ATOM 703 N N . PRO A 1 88 ? -0.887 -1.710 13.363 1.00 76.81 88 PRO A N 1
ATOM 704 C CA . PRO A 1 88 ? 0.429 -1.752 13.982 1.00 76.81 88 PRO A CA 1
ATOM 705 C C . PRO A 1 88 ? 1.506 -1.360 12.967 1.00 76.81 88 PRO A C 1
ATOM 707 O O . PRO A 1 88 ? 2.014 -2.186 12.207 1.00 76.81 88 PRO A O 1
ATOM 710 N N . VAL A 1 89 ? 1.883 -0.084 12.981 1.00 71.62 89 VAL A N 1
ATOM 711 C CA . VAL A 1 89 ? 2.871 0.505 12.070 1.00 71.62 89 VAL A CA 1
ATOM 712 C C . VAL A 1 89 ? 4.264 -0.102 12.244 1.00 71.62 89 VAL A C 1
ATOM 714 O O . VAL A 1 89 ? 5.018 -0.184 11.282 1.00 71.62 89 VAL A O 1
ATOM 717 N N . GLU A 1 90 ? 4.555 -0.650 13.425 1.00 75.44 90 GLU A N 1
ATOM 718 C CA . GLU A 1 90 ? 5.722 -1.498 13.727 1.00 75.44 90 GLU A CA 1
ATOM 719 C C . GLU A 1 90 ? 5.889 -2.649 12.713 1.00 75.44 90 GLU A C 1
ATOM 721 O O . GLU A 1 90 ? 6.990 -3.134 12.455 1.00 75.44 90 GLU A O 1
ATOM 726 N N . GLN A 1 91 ? 4.769 -3.140 12.172 1.00 77.50 91 GLN A N 1
ATOM 727 C CA . GLN A 1 91 ? 4.736 -4.272 11.253 1.00 77.50 91 GLN A CA 1
ATOM 728 C C . GLN A 1 91 ? 4.874 -3.839 9.791 1.00 77.50 91 GLN A C 1
ATOM 730 O O . GLN A 1 91 ? 5.055 -4.709 8.942 1.00 77.50 91 GLN A O 1
ATOM 735 N N . ALA A 1 92 ? 4.866 -2.532 9.493 1.00 76.62 92 ALA A N 1
ATOM 736 C CA . ALA A 1 92 ? 5.002 -1.991 8.140 1.00 76.62 92 ALA A CA 1
ATOM 737 C C . ALA A 1 92 ? 6.309 -2.425 7.453 1.00 76.62 92 ALA A C 1
ATOM 739 O O . ALA A 1 92 ? 6.320 -2.644 6.244 1.00 76.62 92 ALA A O 1
ATOM 740 N N . ASP A 1 93 ? 7.388 -2.622 8.219 1.00 80.00 93 ASP A N 1
ATOM 741 C CA . ASP A 1 93 ? 8.664 -3.171 7.732 1.00 80.00 93 ASP A CA 1
ATOM 742 C C . ASP A 1 93 ? 8.539 -4.605 7.184 1.00 80.00 93 ASP A C 1
ATOM 744 O O . ASP A 1 93 ? 9.303 -5.009 6.307 1.00 80.00 93 ASP A O 1
ATOM 748 N N . ASN A 1 94 ? 7.565 -5.377 7.674 1.00 82.12 94 ASN A N 1
ATOM 749 C CA . ASN A 1 94 ? 7.328 -6.760 7.254 1.00 82.12 94 ASN A CA 1
ATOM 750 C C . ASN A 1 94 ? 6.324 -6.868 6.096 1.00 82.12 94 ASN A C 1
ATOM 752 O O . ASN A 1 94 ? 6.083 -7.966 5.595 1.00 82.12 94 ASN A O 1
ATOM 756 N N . VAL A 1 95 ? 5.740 -5.749 5.661 1.00 86.12 95 VAL A N 1
ATOM 757 C CA . VAL A 1 95 ? 4.759 -5.712 4.577 1.00 86.12 95 VAL A CA 1
ATOM 758 C C . VAL A 1 95 ? 5.488 -5.731 3.241 1.0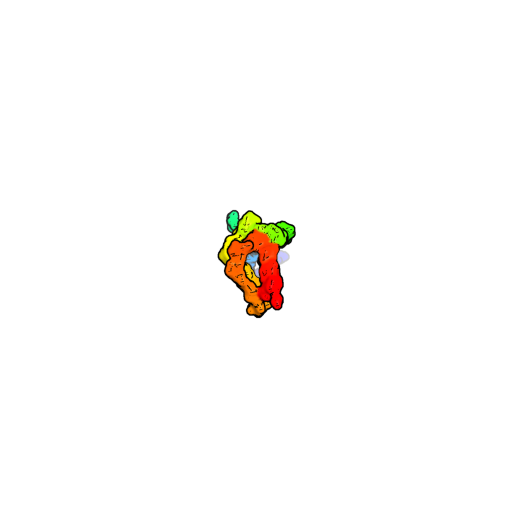0 86.12 95 VAL A C 1
ATOM 760 O O . VAL A 1 95 ? 6.108 -4.749 2.828 1.00 86.12 95 VAL A O 1
ATOM 763 N N . LEU A 1 96 ? 5.388 -6.852 2.530 1.00 87.75 96 LEU A N 1
ATOM 764 C CA . LEU A 1 96 ? 6.025 -7.017 1.227 1.00 87.75 96 LEU A CA 1
ATOM 765 C C . LEU A 1 96 ? 5.034 -6.821 0.085 1.00 87.75 96 LEU A C 1
ATOM 767 O O . LEU A 1 96 ? 5.434 -6.362 -0.985 1.00 87.75 96 LEU A O 1
ATOM 771 N N . THR A 1 97 ? 3.755 -7.121 0.301 1.00 91.50 97 THR A N 1
ATOM 772 C CA . THR A 1 97 ? 2.711 -7.126 -0.728 1.00 91.50 97 THR A CA 1
ATOM 773 C C . THR A 1 97 ? 1.476 -6.317 -0.336 1.00 91.50 97 THR A C 1
ATOM 775 O O . THR A 1 97 ? 1.264 -5.982 0.828 1.00 91.50 97 THR A O 1
ATOM 778 N N . LEU A 1 98 ? 0.622 -6.010 -1.318 1.00 88.69 98 LEU A N 1
ATOM 779 C CA . LEU A 1 98 ? -0.682 -5.389 -1.051 1.00 88.69 98 LEU A CA 1
ATOM 780 C C . LEU A 1 98 ? -1.604 -6.295 -0.221 1.00 88.69 98 LEU A C 1
ATOM 782 O O . LEU A 1 98 ? -2.405 -5.786 0.559 1.00 88.69 98 LEU A O 1
ATOM 786 N N . GLN A 1 99 ? -1.486 -7.618 -0.364 1.00 88.31 99 GLN A N 1
ATOM 787 C CA . GLN A 1 99 ? -2.210 -8.584 0.460 1.00 88.31 99 GLN A CA 1
ATOM 788 C C . GLN A 1 99 ? -1.837 -8.430 1.935 1.00 88.31 99 GLN A C 1
ATOM 790 O O . GLN A 1 99 ? -2.734 -8.395 2.768 1.00 88.31 99 GLN A O 1
ATOM 795 N N . ASP A 1 100 ? -0.550 -8.252 2.247 1.00 89.00 100 ASP A N 1
ATOM 796 C CA . ASP A 1 100 ? -0.091 -8.081 3.630 1.00 89.00 100 ASP A CA 1
ATOM 797 C C . ASP A 1 100 ? -0.715 -6.830 4.276 1.00 89.00 100 ASP A C 1
ATOM 799 O O . ASP A 1 100 ? -1.104 -6.863 5.441 1.00 89.00 100 ASP A O 1
ATOM 803 N N . ILE A 1 101 ? -0.893 -5.741 3.512 1.00 87.00 101 ILE A N 1
ATOM 804 C CA . ILE A 1 101 ? -1.609 -4.540 3.984 1.00 87.00 101 ILE A CA 1
ATOM 805 C C . ILE A 1 101 ? -3.073 -4.869 4.285 1.00 87.00 101 ILE A C 1
ATOM 807 O O . ILE A 1 101 ? -3.587 -4.496 5.338 1.00 87.00 101 ILE A O 1
ATOM 811 N N . VAL A 1 102 ? -3.756 -5.562 3.371 1.00 87.50 102 VAL A N 1
ATOM 812 C CA . VAL A 1 102 ? -5.163 -5.948 3.558 1.00 87.50 102 VAL A CA 1
ATOM 813 C C . VAL A 1 102 ? -5.322 -6.861 4.775 1.00 87.50 102 VAL A C 1
ATOM 815 O O . VAL A 1 102 ? -6.268 -6.687 5.545 1.00 87.50 102 VAL A O 1
ATOM 818 N N . ASP A 1 103 ? -4.399 -7.798 4.979 1.00 88.31 103 ASP A N 1
ATOM 819 C CA . ASP A 1 103 ? -4.411 -8.717 6.115 1.00 88.31 103 ASP A CA 1
ATOM 820 C C . ASP A 1 103 ? -4.149 -7.978 7.435 1.00 88.31 103 ASP A C 1
ATOM 822 O O . ASP A 1 103 ? -4.845 -8.227 8.420 1.00 88.31 103 ASP A O 1
ATOM 826 N N . LEU A 1 104 ? -3.217 -7.018 7.460 1.00 86.12 104 LEU A N 1
ATOM 827 C CA . LEU A 1 104 ? -2.983 -6.153 8.623 1.00 86.12 104 LEU A CA 1
ATOM 828 C C . LEU A 1 104 ? -4.229 -5.353 9.000 1.00 86.12 104 LEU A C 1
ATOM 830 O O . LEU A 1 104 ? -4.655 -5.389 10.153 1.00 86.12 104 LEU A O 1
ATOM 834 N N . VAL A 1 105 ? -4.848 -4.686 8.024 1.00 85.00 105 VAL A N 1
ATOM 835 C CA . VAL A 1 105 ? -6.076 -3.906 8.233 1.00 85.00 105 VAL A CA 1
ATOM 836 C C . VAL A 1 105 ? -7.208 -4.812 8.723 1.00 85.00 105 VAL A C 1
ATOM 838 O O . VAL A 1 105 ? -7.923 -4.463 9.657 1.00 85.00 105 VAL A O 1
ATOM 841 N N . SER A 1 106 ? -7.359 -6.000 8.132 1.00 83.56 106 SER A N 1
ATOM 842 C CA . SER A 1 106 ? -8.406 -6.959 8.510 1.00 83.56 106 SER A CA 1
ATOM 843 C C . SER A 1 106 ? -8.222 -7.510 9.925 1.00 83.56 106 SER A C 1
ATOM 845 O O . SER A 1 106 ? -9.207 -7.779 10.611 1.00 83.56 106 SER A O 1
ATOM 847 N N . ASN A 1 107 ? -6.975 -7.687 10.368 1.00 81.69 107 ASN A N 1
ATOM 848 C CA . ASN A 1 107 ? -6.667 -8.115 11.730 1.00 81.69 107 ASN A CA 1
ATOM 849 C C . ASN A 1 107 ? -6.859 -6.987 12.750 1.00 81.69 107 ASN A C 1
ATOM 851 O O . ASN A 1 107 ? -7.300 -7.268 13.858 1.00 81.69 107 ASN A O 1
ATOM 855 N N . ALA A 1 108 ? -6.574 -5.739 12.377 1.00 78.06 108 ALA A N 1
ATOM 856 C CA . ALA A 1 108 ? -6.747 -4.572 13.241 1.00 78.06 108 ALA A CA 1
ATOM 857 C C . ALA A 1 108 ? -8.226 -4.169 13.444 1.00 78.06 108 ALA A C 1
ATOM 859 O O . ALA A 1 108 ? -8.559 -3.499 14.414 1.00 78.06 108 ALA A O 1
ATOM 860 N N . GLN A 1 109 ? -9.124 -4.590 12.546 1.00 68.38 109 GLN A N 1
ATOM 861 C CA . GLN A 1 109 ? -10.582 -4.382 12.638 1.00 68.38 109 GLN A CA 1
ATOM 862 C C . GLN A 1 109 ? -11.308 -5.333 13.611 1.00 68.38 109 GLN A C 1
ATOM 864 O O . GLN A 1 109 ? -12.518 -5.195 13.797 1.00 68.38 109 GLN A O 1
ATOM 869 N N . LYS A 1 110 ? -10.625 -6.345 14.159 1.00 56.03 110 LYS A N 1
ATOM 870 C CA . LYS A 1 110 ? -11.212 -7.322 15.092 1.00 56.03 110 LYS A CA 1
ATOM 871 C C . LYS A 1 110 ? -11.099 -6.871 16.539 1.00 56.03 110 LYS A C 1
ATOM 873 O O . LYS A 1 110 ? -12.082 -7.123 17.271 1.00 56.03 110 LYS A O 1
#

pLDDT: mean 70.73, std 17.44, range [29.3, 91.5]